Protein AF-A0A6V8LTN1-F1 (afdb_monomer)

Structure (mmCIF, N/CA/C/O backbone):
data_AF-A0A6V8LTN1-F1
#
_entry.id   AF-A0A6V8LTN1-F1
#
loop_
_atom_site.group_PDB
_atom_site.id
_atom_site.type_symbol
_atom_site.label_atom_id
_atom_site.label_alt_id
_atom_site.label_comp_id
_atom_site.label_asym_id
_atom_site.label_entity_id
_atom_site.label_seq_id
_atom_site.pdbx_PDB_ins_code
_atom_site.Cartn_x
_atom_site.Cartn_y
_atom_site.Cartn_z
_atom_site.occupancy
_atom_site.B_iso_or_equiv
_atom_site.auth_seq_id
_atom_site.auth_comp_id
_atom_site.auth_asym_id
_atom_site.auth_atom_id
_atom_site.pdbx_PDB_model_num
ATOM 1 N N . MET A 1 1 ? -65.356 -8.377 44.771 1.00 48.28 1 MET A N 1
ATOM 2 C CA . MET A 1 1 ? -64.477 -9.220 43.925 1.00 48.28 1 MET A CA 1
ATOM 3 C C . MET A 1 1 ? -64.208 -8.486 42.606 1.00 48.28 1 MET A C 1
ATOM 5 O O . MET A 1 1 ? -64.768 -8.858 41.587 1.00 48.28 1 MET A O 1
ATOM 9 N N . THR A 1 2 ? -63.405 -7.415 42.614 1.00 50.00 2 THR A N 1
ATOM 10 C CA . THR A 1 2 ? -63.145 -6.606 41.392 1.00 50.00 2 THR A CA 1
ATOM 11 C C . THR A 1 2 ? -61.690 -6.114 41.309 1.00 50.00 2 THR A C 1
ATOM 13 O O . THR A 1 2 ? -61.160 -5.955 40.217 1.00 50.00 2 THR A O 1
ATOM 16 N N . GLU A 1 3 ? -60.994 -6.019 42.446 1.00 47.84 3 GLU A N 1
ATOM 17 C CA . GLU A 1 3 ? -59.608 -5.528 42.567 1.00 47.84 3 GLU A CA 1
ATOM 18 C C . GLU A 1 3 ? -58.535 -6.442 41.934 1.00 47.84 3 GLU A C 1
ATOM 20 O O . GLU A 1 3 ? -57.514 -5.978 41.436 1.00 47.84 3 GLU A O 1
ATOM 25 N N . SER A 1 4 ? -58.759 -7.762 41.906 1.00 50.44 4 SER A N 1
ATOM 26 C CA . SER A 1 4 ? -57.731 -8.740 41.501 1.00 50.44 4 SER A CA 1
ATOM 27 C C . SER A 1 4 ? -57.437 -8.739 39.994 1.00 50.44 4 SER A C 1
ATOM 29 O O . SER A 1 4 ? -56.354 -9.142 39.575 1.00 50.44 4 SER A O 1
ATOM 31 N N . ARG A 1 5 ? -58.369 -8.243 39.171 1.00 48.69 5 ARG A N 1
ATOM 32 C CA . ARG A 1 5 ? -58.218 -8.222 37.707 1.00 48.69 5 ARG A CA 1
ATOM 33 C C . ARG A 1 5 ? -57.279 -7.115 37.218 1.00 48.69 5 ARG A C 1
ATOM 35 O O . ARG A 1 5 ? -56.643 -7.289 36.184 1.00 48.69 5 ARG A O 1
ATOM 42 N N . TYR A 1 6 ? -57.147 -6.021 37.971 1.00 44.97 6 TYR A N 1
ATOM 43 C CA . TYR A 1 6 ? -56.294 -4.884 37.602 1.00 44.97 6 TYR A CA 1
ATOM 44 C C . TYR A 1 6 ? -54.810 -5.133 37.898 1.00 44.97 6 TYR A C 1
ATOM 46 O O . TYR A 1 6 ? -53.952 -4.743 37.108 1.00 44.97 6 TYR A O 1
ATOM 54 N N . ALA A 1 7 ? -54.503 -5.854 38.981 1.00 47.69 7 ALA A N 1
ATOM 55 C CA . ALA A 1 7 ? -53.126 -6.182 39.353 1.00 47.69 7 ALA A CA 1
ATOM 56 C C . ALA A 1 7 ? -52.441 -7.119 38.338 1.00 47.69 7 ALA A C 1
ATOM 58 O O . ALA A 1 7 ? -51.261 -6.954 38.043 1.00 47.69 7 ALA A O 1
ATOM 59 N N . VAL A 1 8 ? -53.184 -8.068 37.754 1.00 50.81 8 VAL A N 1
ATOM 60 C CA . VAL A 1 8 ? -52.637 -9.037 36.784 1.00 50.81 8 VAL A CA 1
ATOM 61 C C . VAL A 1 8 ? -52.256 -8.363 35.459 1.00 50.81 8 VAL A C 1
ATOM 63 O O . VAL A 1 8 ? -51.224 -8.691 34.880 1.00 50.81 8 VAL A O 1
ATOM 66 N N . ALA A 1 9 ? -53.036 -7.379 34.999 1.00 50.81 9 ALA A N 1
ATOM 67 C CA . ALA A 1 9 ? -52.760 -6.667 33.749 1.00 50.81 9 ALA A CA 1
ATOM 68 C C . ALA A 1 9 ? -51.499 -5.783 33.827 1.00 50.81 9 ALA A C 1
ATOM 70 O O . ALA A 1 9 ? -50.741 -5.703 32.861 1.00 50.81 9 ALA A O 1
ATOM 71 N N . ALA A 1 10 ? -51.237 -5.166 34.986 1.00 47.72 10 ALA A N 1
ATOM 72 C CA . ALA A 1 10 ? -50.072 -4.302 35.183 1.00 47.72 10 ALA A CA 1
ATOM 73 C C . ALA A 1 10 ? -48.739 -5.078 35.187 1.00 47.72 10 ALA A C 1
ATOM 75 O O . ALA A 1 10 ? -47.733 -4.578 34.686 1.00 47.72 10 ALA A O 1
ATOM 76 N N . VAL A 1 11 ? -48.729 -6.317 35.696 1.00 50.84 11 VAL A N 1
ATOM 77 C CA . VAL A 1 11 ? -47.518 -7.161 35.749 1.00 50.84 11 VAL A CA 1
ATOM 78 C C . VAL A 1 11 ? -47.119 -7.677 34.360 1.00 50.84 11 VAL A C 1
ATOM 80 O O . VAL A 1 11 ? -45.930 -7.755 34.056 1.00 50.84 11 VAL A O 1
ATOM 83 N N . VAL A 1 12 ? -48.087 -7.966 33.481 1.00 50.69 12 VAL A N 1
ATOM 84 C CA . VAL A 1 12 ? -47.807 -8.434 32.108 1.00 50.69 12 VAL A CA 1
ATOM 85 C C . VAL A 1 12 ? -47.207 -7.319 31.240 1.00 50.69 12 VAL A C 1
ATOM 87 O O . VAL A 1 12 ? -46.305 -7.586 30.449 1.00 50.69 12 VAL A O 1
ATOM 90 N N . ALA A 1 13 ? -47.638 -6.066 31.420 1.00 48.34 13 ALA A N 1
ATOM 91 C CA . ALA A 1 13 ? -47.158 -4.936 30.620 1.00 48.34 13 ALA A CA 1
ATOM 92 C C . ALA A 1 13 ? -45.696 -4.534 30.914 1.00 48.34 13 ALA A C 1
ATOM 94 O O . ALA A 1 13 ? -45.016 -4.018 30.027 1.00 48.34 13 ALA A O 1
ATOM 95 N N . LEU A 1 14 ? -45.184 -4.785 32.127 1.00 47.97 14 LEU A N 1
ATOM 96 C CA . LEU A 1 14 ? -43.786 -4.479 32.465 1.00 47.97 14 LEU A CA 1
ATOM 97 C C . LEU A 1 14 ? -42.791 -5.537 31.954 1.00 47.97 14 LEU A C 1
ATOM 99 O O . LEU A 1 14 ? -41.626 -5.217 31.722 1.00 47.97 14 LEU A O 1
ATOM 103 N N . ALA A 1 15 ? -43.228 -6.784 31.757 1.00 51.09 15 ALA A N 1
ATOM 104 C CA . ALA A 1 15 ? -42.341 -7.884 31.372 1.00 51.09 15 ALA A CA 1
ATOM 105 C C . ALA A 1 15 ? -41.930 -7.861 29.886 1.00 51.09 15 ALA A C 1
ATOM 107 O O . ALA A 1 15 ? -40.929 -8.471 29.515 1.00 51.09 15 ALA A O 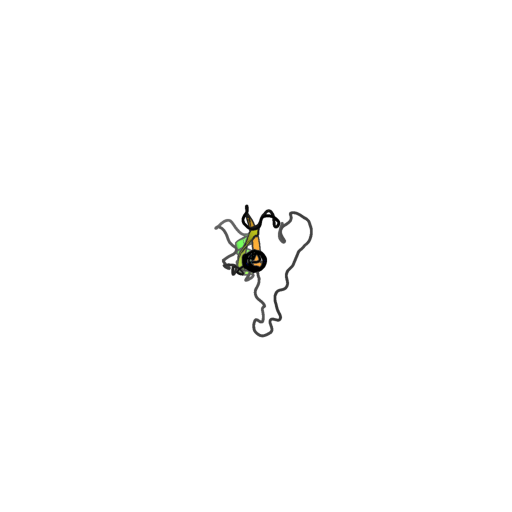1
ATOM 108 N N . THR A 1 16 ? -42.657 -7.144 29.024 1.00 48.97 16 THR A N 1
ATOM 109 C CA . THR A 1 16 ? -42.399 -7.120 27.573 1.00 48.97 16 THR A CA 1
ATOM 110 C C . THR A 1 16 ? -41.354 -6.097 27.122 1.00 48.97 16 THR A C 1
ATOM 112 O O . THR A 1 16 ? -40.960 -6.124 25.962 1.00 48.97 16 THR A O 1
ATOM 115 N N . PHE A 1 17 ? -40.876 -5.205 27.996 1.00 49.00 17 PHE A N 1
ATOM 116 C CA . PHE A 1 17 ? -39.917 -4.158 27.599 1.00 49.00 17 PHE A CA 1
ATOM 117 C C . PHE A 1 17 ? -38.441 -4.582 27.674 1.00 49.00 17 PHE A C 1
ATOM 119 O O . PHE A 1 17 ? -37.577 -3.893 27.138 1.00 49.00 17 PHE A O 1
ATOM 126 N N . VAL A 1 18 ? -38.129 -5.712 28.317 1.00 52.19 18 VAL A N 1
ATOM 127 C CA . VAL A 1 18 ? -36.738 -6.101 28.628 1.00 52.19 18 VAL A CA 1
ATOM 128 C C . VAL A 1 18 ? -36.034 -6.809 27.456 1.00 52.19 18 VAL A C 1
ATOM 130 O O . VAL A 1 18 ? -34.815 -6.947 27.462 1.00 52.19 18 VAL A O 1
ATOM 133 N N . THR A 1 19 ? -36.755 -7.221 26.408 1.00 52.53 19 THR A N 1
ATOM 134 C CA . THR A 1 19 ? -36.173 -7.949 25.261 1.00 52.53 19 THR A CA 1
ATOM 135 C C . THR A 1 19 ? -35.763 -7.071 24.081 1.00 52.53 19 THR A C 1
ATOM 137 O O . THR A 1 19 ? -35.220 -7.599 23.110 1.00 52.53 19 THR A O 1
ATOM 140 N N . ALA A 1 20 ? -35.942 -5.747 24.152 1.00 58.19 20 ALA A N 1
ATOM 1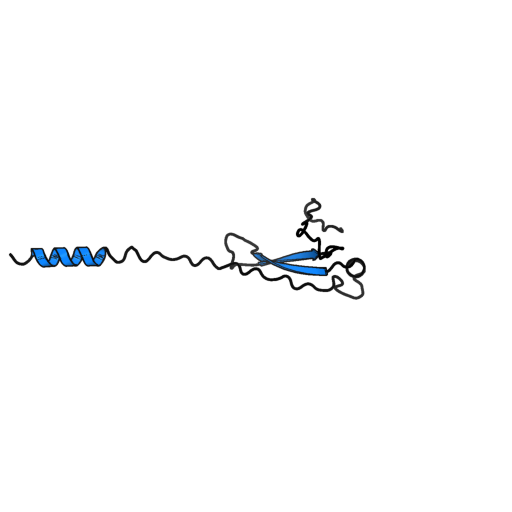41 C CA . ALA A 1 20 ? -35.317 -4.828 23.203 1.00 58.19 20 ALA A CA 1
ATOM 142 C C . ALA A 1 20 ? -33.818 -4.727 23.524 1.00 58.19 20 ALA A C 1
ATOM 144 O O . ALA A 1 20 ? -33.340 -3.751 24.101 1.00 58.19 20 ALA A O 1
ATOM 145 N N . GLY A 1 21 ? -33.086 -5.801 23.217 1.00 57.38 21 GLY A N 1
ATOM 146 C CA . GLY A 1 21 ? -31.642 -5.854 23.337 1.00 57.38 21 GLY A CA 1
ATOM 147 C C . GLY A 1 21 ? -31.038 -4.648 22.631 1.00 57.38 21 GLY A C 1
ATOM 148 O O . GLY A 1 21 ? -31.344 -4.374 21.471 1.00 57.38 21 GLY A O 1
ATOM 149 N N . VAL A 1 22 ? -30.186 -3.915 23.346 1.00 61.97 22 VAL A N 1
ATOM 150 C CA . VAL A 1 22 ? -29.289 -2.933 22.743 1.00 61.97 22 VAL A CA 1
ATOM 151 C C . VAL A 1 22 ? -28.431 -3.699 21.743 1.00 61.97 22 VAL A C 1
ATOM 153 O O . VAL A 1 22 ?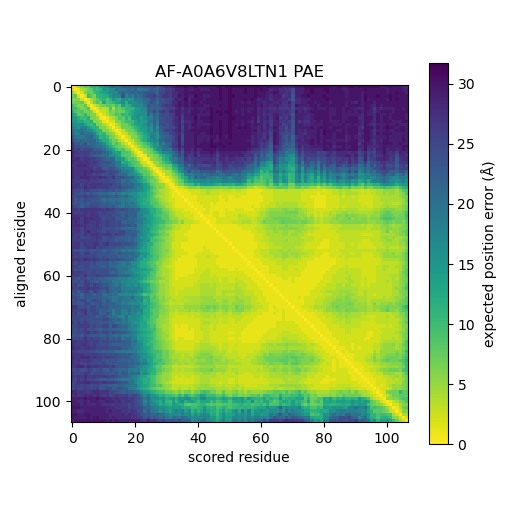 -27.458 -4.357 22.108 1.00 61.97 22 VAL A O 1
ATOM 156 N N . HIS A 1 23 ? -28.826 -3.670 20.473 1.00 59.88 23 HIS A N 1
ATOM 157 C CA . HIS A 1 23 ? -27.980 -4.144 19.398 1.00 59.88 23 HIS A CA 1
ATOM 158 C C . HIS A 1 23 ? -26.832 -3.146 19.289 1.00 59.88 23 HIS A C 1
ATOM 160 O O . HIS A 1 23 ? -26.983 -2.062 18.727 1.00 59.88 23 HIS A O 1
ATOM 166 N N . ILE A 1 24 ? -25.683 -3.497 19.869 1.00 61.91 24 ILE A N 1
ATOM 167 C CA . ILE A 1 24 ? -24.424 -2.832 19.550 1.00 61.91 24 ILE A CA 1
ATOM 168 C C . ILE A 1 24 ? -24.186 -3.140 18.075 1.00 61.91 24 ILE A C 1
ATOM 170 O O . ILE A 1 24 ? -23.779 -4.243 17.712 1.00 61.91 24 ILE A O 1
ATOM 174 N N . ALA A 1 25 ? -24.522 -2.186 17.210 1.00 65.56 25 ALA A N 1
ATOM 175 C CA . ALA A 1 25 ? -24.126 -2.236 15.820 1.00 65.56 25 ALA A CA 1
ATOM 176 C C . ALA A 1 25 ? -22.596 -2.175 15.803 1.00 65.56 25 ALA A C 1
ATOM 178 O O . ALA A 1 25 ? -21.998 -1.112 15.966 1.00 65.56 25 ALA A O 1
ATOM 179 N N . HIS A 1 26 ? -21.953 -3.333 15.672 1.00 61.59 26 HIS A N 1
ATOM 180 C CA . HIS A 1 26 ? -20.544 -3.372 15.334 1.00 61.59 26 HIS A CA 1
ATOM 181 C C . HIS A 1 26 ? -20.413 -2.698 13.973 1.00 61.59 26 HIS A C 1
ATOM 183 O O . HIS A 1 26 ? -21.061 -3.112 13.012 1.00 61.59 26 HIS A O 1
ATOM 189 N N . ALA A 1 27 ? -19.623 -1.627 13.902 1.00 65.56 27 ALA A N 1
ATOM 190 C CA . ALA A 1 27 ? -19.275 -1.039 12.623 1.00 65.56 27 ALA A CA 1
ATOM 191 C C . ALA A 1 27 ? -18.671 -2.151 11.753 1.00 65.56 27 ALA A C 1
ATOM 193 O O . ALA A 1 27 ? -17.653 -2.741 12.119 1.00 65.56 27 ALA A O 1
ATOM 194 N N . GLU A 1 28 ? -19.322 -2.473 10.635 1.00 59.41 28 GLU A N 1
ATOM 195 C CA . GLU A 1 28 ? -18.731 -3.360 9.642 1.00 59.41 28 GLU A CA 1
ATOM 196 C C . GLU A 1 28 ? -17.436 -2.714 9.159 1.00 59.41 28 GLU A C 1
ATOM 198 O O . GLU A 1 28 ? -17.446 -1.625 8.575 1.00 59.41 28 GLU A O 1
ATOM 203 N N . VAL A 1 29 ? -16.313 -3.389 9.399 1.00 63.28 29 VAL A N 1
ATOM 204 C CA . VAL A 1 29 ? -15.047 -3.031 8.768 1.00 63.28 29 VAL A CA 1
ATOM 205 C C . VAL A 1 29 ? -15.213 -3.331 7.287 1.00 63.28 29 VAL A C 1
ATOM 207 O O . VAL A 1 29 ? -15.078 -4.471 6.844 1.00 63.28 29 VAL A O 1
ATOM 210 N N . ARG A 1 30 ? -15.556 -2.306 6.505 1.00 63.22 30 ARG A N 1
ATOM 211 C CA . ARG A 1 30 ? -15.507 -2.416 5.051 1.00 63.22 30 ARG A CA 1
ATOM 212 C C . ARG A 1 30 ? -14.036 -2.522 4.679 1.00 63.22 30 ARG A C 1
ATOM 214 O O . ARG A 1 30 ? -13.280 -1.620 5.037 1.00 63.22 30 ARG A O 1
ATOM 221 N N . PRO A 1 31 ? -13.611 -3.595 3.994 1.00 64.38 31 PRO A N 1
ATOM 222 C CA . PRO A 1 31 ? -12.236 -3.692 3.552 1.00 64.38 31 PRO A CA 1
ATOM 223 C C . PRO A 1 31 ? -11.998 -2.573 2.544 1.00 64.38 31 PRO A C 1
ATOM 225 O O . PRO A 1 31 ? -12.482 -2.619 1.409 1.00 64.38 31 PRO A O 1
ATOM 228 N N . GLU A 1 32 ? -11.283 -1.542 2.979 1.00 72.88 32 GLU A N 1
ATOM 229 C CA . GLU A 1 32 ? -10.799 -0.517 2.079 1.00 72.88 32 GLU A CA 1
ATOM 230 C C . GLU A 1 32 ? -9.828 -1.188 1.110 1.00 72.88 32 GLU A C 1
ATOM 232 O O . GLU A 1 32 ? -8.873 -1.868 1.500 1.00 72.88 32 GLU A O 1
ATOM 237 N N . ARG A 1 33 ? -10.131 -1.088 -0.186 1.00 88.06 33 ARG A N 1
ATOM 238 C CA . ARG A 1 33 ? -9.221 -1.604 -1.200 1.00 88.06 33 ARG A CA 1
ATOM 239 C C . ARG A 1 33 ? -8.059 -0.634 -1.303 1.00 88.06 33 ARG A C 1
ATOM 241 O O . ARG A 1 33 ? -8.273 0.525 -1.631 1.00 88.06 33 ARG A O 1
ATOM 248 N N . ILE A 1 34 ? -6.849 -1.142 -1.097 1.00 93.88 34 ILE A N 1
ATOM 249 C CA . ILE A 1 34 ? -5.620 -0.367 -1.276 1.00 93.88 34 ILE A CA 1
ATOM 250 C C . ILE A 1 34 ? -5.590 0.193 -2.702 1.00 93.88 34 ILE A C 1
ATOM 252 O O . ILE A 1 34 ? -5.670 -0.564 -3.681 1.00 93.88 34 ILE A O 1
ATOM 256 N N . ALA A 1 35 ? -5.488 1.515 -2.809 1.00 94.75 35 ALA A N 1
ATOM 257 C CA . ALA A 1 35 ? -5.290 2.215 -4.066 1.00 94.75 35 ALA A CA 1
ATOM 258 C C . ALA A 1 35 ? -3.811 2.115 -4.458 1.00 94.75 35 ALA A C 1
ATOM 260 O O . ALA A 1 35 ? -2.969 2.836 -3.944 1.00 94.75 35 ALA A O 1
ATOM 261 N N . TRP A 1 36 ? -3.484 1.178 -5.348 1.00 96.38 36 TRP A N 1
ATOM 262 C CA . TRP A 1 36 ? -2.098 0.932 -5.750 1.00 96.38 36 TRP A CA 1
ATOM 263 C C . TRP A 1 36 ? -1.591 1.988 -6.741 1.00 96.38 36 TRP A C 1
ATOM 265 O O . TRP A 1 36 ? -2.174 2.159 -7.815 1.00 96.38 36 TRP A O 1
ATOM 275 N N . HIS A 1 37 ? -0.449 2.605 -6.450 1.00 96.62 37 HIS A N 1
ATOM 276 C CA . HIS A 1 37 ? 0.203 3.620 -7.282 1.00 96.62 37 HIS A CA 1
ATOM 277 C C . HIS A 1 37 ? 1.698 3.316 -7.508 1.00 96.62 37 HIS A C 1
ATOM 279 O O . HIS A 1 37 ? 2.200 2.261 -7.103 1.00 96.62 37 HIS A O 1
ATOM 285 N N . GLU A 1 38 ? 2.362 4.177 -8.288 1.00 97.44 38 GLU A N 1
ATOM 286 C CA . GLU A 1 38 ? 3.819 4.137 -8.496 1.00 97.44 38 GL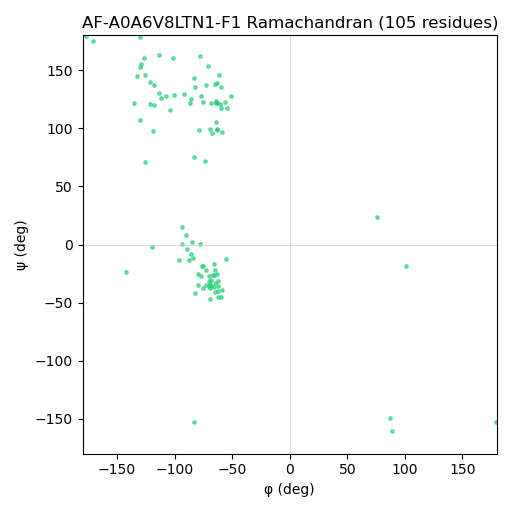U A CA 1
ATOM 287 C C . GLU A 1 38 ? 4.516 4.391 -7.167 1.00 97.44 38 GLU A C 1
ATOM 289 O O . GLU A 1 38 ? 4.059 5.214 -6.379 1.00 97.44 38 GLU A O 1
ATOM 294 N N . CYS A 1 39 ? 5.587 3.662 -6.897 1.00 96.75 39 CYS A N 1
ATOM 295 C CA . CYS A 1 39 ? 6.348 3.815 -5.670 1.00 96.75 39 CYS A CA 1
ATOM 296 C C . CYS A 1 39 ? 7.127 5.126 -5.632 1.00 96.75 39 CYS A C 1
ATOM 298 O O . CYS A 1 39 ? 7.285 5.689 -4.553 1.00 96.75 39 CYS A O 1
ATOM 300 N N . ARG A 1 40 ? 7.578 5.633 -6.783 1.00 96.88 40 ARG A N 1
ATOM 301 C CA . ARG A 1 40 ? 8.306 6.897 -6.858 1.00 96.88 40 ARG A CA 1
ATOM 302 C C . ARG A 1 40 ? 7.440 8.082 -6.425 1.00 96.88 40 ARG A C 1
ATOM 304 O O . ARG A 1 40 ? 6.424 8.391 -7.046 1.00 96.88 40 ARG A O 1
ATOM 311 N N . THR A 1 41 ? 7.909 8.802 -5.412 1.00 94.12 41 THR A N 1
ATOM 312 C CA . THR A 1 41 ? 7.237 9.978 -4.828 1.00 94.12 41 THR A CA 1
ATOM 313 C C . THR A 1 41 ? 7.738 11.319 -5.376 1.00 94.12 41 THR A C 1
ATOM 315 O O . THR A 1 41 ? 7.077 12.344 -5.211 1.00 94.12 41 THR A O 1
ATOM 318 N N . GLY A 1 42 ? 8.872 11.326 -6.081 1.00 94.31 42 GLY A N 1
ATOM 319 C CA . GLY A 1 42 ? 9.456 12.521 -6.688 1.00 94.31 42 GLY A CA 1
ATOM 320 C C . GLY A 1 42 ? 10.628 12.200 -7.622 1.00 94.31 42 GLY A C 1
ATOM 321 O O . GLY A 1 42 ? 11.031 11.044 -7.733 1.00 94.31 42 GLY A O 1
ATOM 322 N N . PRO A 1 43 ? 11.188 13.202 -8.320 1.00 95.25 43 PRO A N 1
ATOM 323 C CA . PRO A 1 43 ? 12.295 12.990 -9.257 1.00 95.25 43 PRO A CA 1
ATOM 324 C C . PRO A 1 43 ? 13.595 12.537 -8.575 1.00 95.25 43 PRO A C 1
ATOM 326 O O . PRO A 1 43 ? 14.399 11.867 -9.212 1.00 95.25 43 PRO A O 1
ATOM 329 N N . GLU A 1 44 ? 13.782 12.878 -7.300 1.00 95.75 44 GLU A N 1
ATOM 330 C CA . GLU A 1 44 ? 14.962 12.517 -6.497 1.00 95.75 44 GLU A CA 1
ATOM 331 C C . GLU A 1 44 ? 14.796 11.172 -5.765 1.00 95.75 44 GLU A C 1
ATOM 333 O O . GLU A 1 44 ? 15.725 10.688 -5.124 1.00 95.75 44 GLU A O 1
ATOM 338 N N . ASP A 1 45 ? 13.619 10.546 -5.860 1.00 94.81 45 ASP A N 1
ATOM 339 C CA . ASP A 1 45 ? 13.320 9.267 -5.215 1.00 94.81 45 ASP A CA 1
ATOM 340 C C . ASP A 1 45 ? 13.834 8.096 -6.065 1.00 94.81 45 ASP A C 1
ATOM 342 O O . ASP A 1 45 ? 13.089 7.405 -6.772 1.00 94.81 45 ASP A O 1
ATOM 346 N N . GLU A 1 46 ? 15.153 7.901 -6.027 1.00 95.0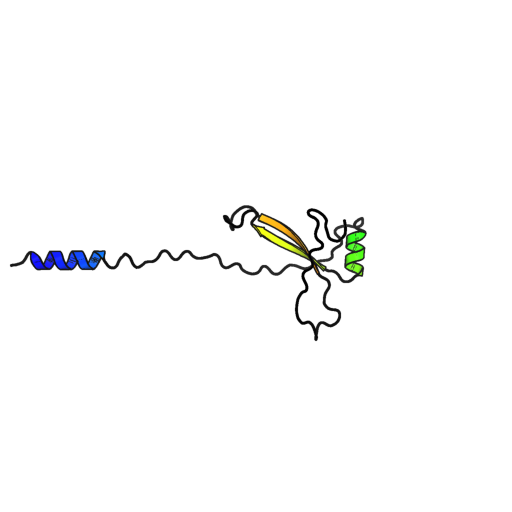0 46 GLU A N 1
ATOM 347 C CA . GLU A 1 46 ? 15.829 6.825 -6.756 1.00 95.00 46 GLU A CA 1
ATOM 348 C C . GLU A 1 46 ? 15.368 5.440 -6.292 1.00 95.00 46 GLU A C 1
ATOM 350 O O . GLU A 1 46 ? 15.239 4.523 -7.105 1.00 95.00 46 GLU A O 1
ATOM 355 N N . TYR A 1 47 ? 15.081 5.281 -4.999 1.00 92.50 47 TYR A N 1
ATOM 356 C CA . TYR A 1 47 ? 14.640 4.006 -4.442 1.00 92.50 47 TYR A CA 1
ATOM 357 C C . TYR A 1 47 ? 13.233 3.634 -4.928 1.00 92.50 47 TYR A C 1
ATOM 359 O O . TYR A 1 47 ? 13.015 2.525 -5.426 1.00 92.50 47 TYR A O 1
ATOM 367 N N . GLY A 1 48 ? 12.288 4.576 -4.885 1.00 95.31 48 GLY A N 1
ATOM 368 C CA . GLY A 1 48 ? 10.961 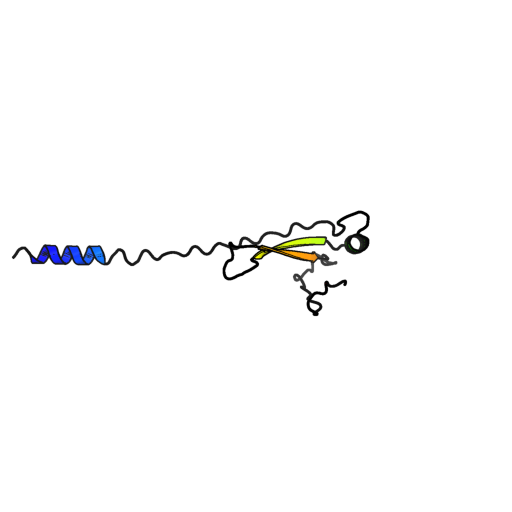4.401 -5.469 1.00 95.31 48 GLY A CA 1
ATOM 369 C C . GLY A 1 48 ? 11.026 4.103 -6.969 1.00 95.31 48 GLY A C 1
ATOM 370 O O . GLY A 1 48 ? 10.326 3.207 -7.445 1.00 95.31 48 GLY A O 1
ATOM 371 N N . ALA A 1 49 ? 11.938 4.754 -7.703 1.00 96.69 49 ALA A N 1
ATOM 372 C CA . ALA A 1 49 ? 12.168 4.463 -9.120 1.00 96.69 49 ALA A CA 1
ATOM 373 C C . ALA A 1 49 ? 12.669 3.024 -9.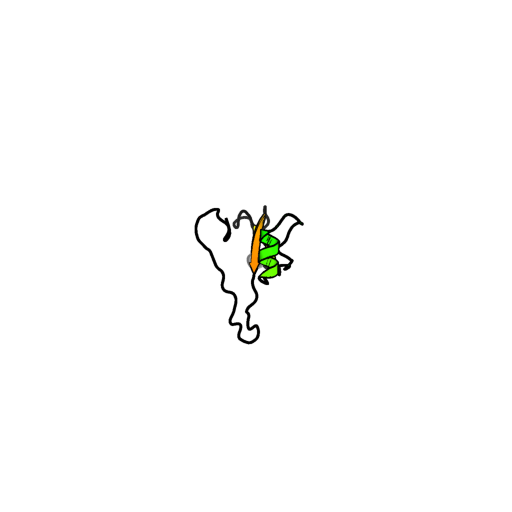363 1.00 96.69 49 ALA A C 1
ATOM 375 O O . ALA A 1 49 ? 12.232 2.366 -10.311 1.00 96.69 49 ALA A O 1
ATOM 376 N N . GLN A 1 50 ? 13.558 2.511 -8.504 1.00 95.75 50 GLN A N 1
ATOM 377 C CA . GLN A 1 50 ? 14.028 1.121 -8.569 1.00 95.75 50 GLN A CA 1
ATOM 378 C C . GLN A 1 50 ? 12.898 0.123 -8.284 1.00 95.75 50 GLN A C 1
ATOM 380 O O . GLN A 1 50 ? 12.782 -0.894 -8.974 1.00 95.75 50 GLN A O 1
ATOM 385 N N . LEU A 1 51 ? 12.037 0.415 -7.305 1.00 95.81 51 LEU A N 1
ATOM 386 C CA . LEU A 1 51 ? 10.859 -0.401 -7.004 1.00 95.81 51 LEU A CA 1
ATOM 387 C C . LEU A 1 51 ? 9.878 -0.446 -8.181 1.00 95.81 51 LEU A C 1
ATOM 389 O O . LEU A 1 51 ? 9.427 -1.533 -8.561 1.00 95.81 51 LEU A O 1
ATOM 393 N N . ASP A 1 52 ? 9.595 0.703 -8.794 1.00 96.75 52 ASP A N 1
ATOM 394 C CA . ASP A 1 52 ? 8.747 0.779 -9.984 1.00 96.75 52 ASP A CA 1
ATOM 395 C C . ASP A 1 52 ? 9.331 -0.050 -11.136 1.00 96.75 52 ASP A C 1
ATOM 397 O O . ASP A 1 52 ? 8.620 -0.857 -11.744 1.00 96.75 52 ASP A O 1
ATOM 401 N N . ALA A 1 53 ? 10.642 0.057 -11.382 1.00 96.38 53 ALA A N 1
ATOM 402 C CA . ALA A 1 53 ? 11.339 -0.745 -12.389 1.00 96.38 53 ALA A CA 1
ATOM 403 C C . ALA A 1 53 ? 11.286 -2.258 -12.093 1.00 96.38 53 ALA A C 1
ATOM 405 O O . ALA A 1 53 ? 11.223 -3.072 -13.017 1.00 96.38 53 ALA A O 1
ATOM 406 N N . ALA A 1 54 ? 11.250 -2.654 -10.817 1.00 95.38 54 ALA A N 1
ATOM 407 C CA . ALA A 1 54 ? 11.087 -4.045 -10.387 1.00 95.38 54 ALA A CA 1
ATOM 408 C C . ALA A 1 54 ? 9.629 -4.563 -10.471 1.00 95.38 54 ALA A C 1
ATOM 410 O O . ALA A 1 54 ? 9.360 -5.731 -10.142 1.00 95.38 54 ALA A O 1
ATOM 411 N N . GLY A 1 55 ? 8.686 -3.724 -10.917 1.00 95.62 55 GLY A N 1
ATOM 412 C CA . GLY A 1 55 ? 7.261 -4.044 -11.033 1.00 95.62 55 GLY A CA 1
ATOM 413 C C . GLY A 1 55 ? 6.524 -4.045 -9.692 1.00 95.62 55 GLY A C 1
ATOM 414 O O . GLY A 1 55 ? 5.505 -4.732 -9.539 1.00 95.62 55 GLY A O 1
ATOM 415 N N . VAL A 1 56 ? 7.056 -3.332 -8.699 1.00 97.06 56 VAL A N 1
ATOM 416 C CA . VAL A 1 56 ? 6.419 -3.142 -7.395 1.00 97.06 56 VAL A CA 1
ATOM 417 C C . VAL A 1 56 ? 5.414 -1.996 -7.493 1.00 97.06 56 VAL A C 1
ATOM 419 O O . VAL A 1 56 ? 5.622 -1.023 -8.207 1.00 97.06 56 VAL A O 1
ATOM 422 N N . ARG A 1 57 ? 4.287 -2.133 -6.795 1.00 97.44 57 ARG A N 1
ATOM 423 C CA . ARG A 1 57 ? 3.297 -1.070 -6.606 1.00 97.44 57 ARG A CA 1
ATOM 424 C C . ARG A 1 57 ? 3.191 -0.744 -5.133 1.00 97.44 57 ARG A C 1
ATOM 426 O O . ARG A 1 57 ? 3.126 -1.667 -4.318 1.00 97.44 57 ARG A O 1
ATOM 433 N N . CYS A 1 58 ? 3.130 0.536 -4.818 1.00 96.94 58 CYS A N 1
ATOM 434 C CA . CYS A 1 58 ? 3.005 1.027 -3.456 1.00 96.94 58 CYS A CA 1
ATOM 435 C C . CYS A 1 58 ? 1.560 1.442 -3.165 1.00 96.94 58 CYS A C 1
ATOM 437 O O . CYS A 1 58 ? 0.747 1.580 -4.084 1.00 96.94 58 CYS A O 1
ATOM 439 N N . GLY A 1 59 ? 1.222 1.531 -1.886 1.00 96.19 59 GLY A N 1
ATOM 440 C CA . GLY A 1 59 ? -0.069 2.010 -1.420 1.00 96.19 59 GLY A CA 1
ATOM 441 C C . GLY A 1 59 ? -0.137 2.058 0.099 1.00 96.19 59 GLY A C 1
ATOM 442 O O . GLY A 1 59 ? 0.800 1.679 0.803 1.00 96.19 59 GLY A O 1
ATOM 443 N N . GLU A 1 60 ? -1.282 2.497 0.601 1.00 95.06 60 GLU A N 1
ATOM 444 C CA . GLU A 1 60 ? -1.474 2.824 2.008 1.00 95.06 60 GLU A CA 1
ATOM 445 C C . GLU A 1 60 ? -2.659 2.078 2.622 1.00 95.06 60 GLU A C 1
ATOM 447 O O . GLU A 1 60 ? -3.691 1.855 1.984 1.00 95.06 60 GLU A O 1
ATOM 452 N N . VAL A 1 61 ? -2.521 1.725 3.902 1.00 94.12 61 VAL A N 1
ATOM 453 C CA . VAL A 1 61 ? -3.600 1.178 4.731 1.00 94.12 61 VAL A CA 1
ATOM 454 C C . VAL A 1 61 ? -3.804 2.079 5.943 1.00 94.12 61 VAL A C 1
ATOM 456 O O . VAL A 1 61 ? -2.893 2.254 6.753 1.00 94.12 61 VAL A O 1
ATOM 459 N N . THR A 1 62 ? -5.011 2.617 6.098 1.00 94.00 62 THR A N 1
ATOM 460 C CA . THR A 1 62 ? -5.389 3.396 7.283 1.00 94.00 62 THR A CA 1
ATOM 461 C C . THR A 1 62 ? -5.869 2.460 8.386 1.00 94.00 62 THR A C 1
ATOM 463 O O . THR A 1 62 ? -6.789 1.669 8.183 1.00 94.00 62 THR A O 1
ATOM 466 N N . VAL A 1 63 ? -5.267 2.556 9.571 1.00 93.75 63 VAL A N 1
ATOM 467 C CA . VAL A 1 63 ? -5.626 1.743 10.744 1.00 93.75 63 VAL A CA 1
ATOM 468 C C . VAL A 1 63 ? -5.832 2.626 11.974 1.00 93.75 63 VAL A C 1
ATOM 470 O O . VAL A 1 63 ? -5.240 3.707 12.056 1.00 93.75 63 VAL A O 1
ATOM 473 N N . PRO A 1 64 ? -6.655 2.214 12.954 1.00 95.25 64 PRO A N 1
ATOM 474 C CA . PRO A 1 64 ? -6.774 2.957 14.200 1.00 95.25 64 PRO A CA 1
ATOM 475 C C . PRO A 1 64 ? -5.445 2.930 14.962 1.00 95.25 64 PRO A C 1
ATOM 477 O O . PRO A 1 64 ? -4.789 1.896 15.074 1.00 95.25 64 PRO A O 1
ATOM 480 N N . LEU A 1 65 ? -5.074 4.076 15.530 1.00 96.50 65 LEU A N 1
ATOM 481 C CA . LEU A 1 65 ? -3.934 4.190 16.440 1.00 96.50 65 LEU A CA 1
ATOM 482 C C . LEU A 1 65 ? -4.170 3.383 17.727 1.00 96.50 65 LEU A C 1
ATOM 484 O O . LEU A 1 65 ? -3.235 2.853 18.315 1.00 96.50 65 LEU A O 1
ATOM 488 N N . ASP A 1 66 ? -5.428 3.310 18.162 1.00 95.75 66 ASP A N 1
ATOM 489 C CA . ASP A 1 66 ? -5.877 2.567 19.335 1.00 95.75 66 ASP A CA 1
ATOM 490 C C . ASP A 1 66 ? -7.077 1.701 18.942 1.00 95.75 66 ASP A C 1
ATOM 492 O O . ASP A 1 66 ? -8.183 2.203 18.737 1.00 95.75 66 ASP A O 1
ATOM 496 N N . TYR A 1 67 ? -6.866 0.390 18.845 1.00 93.25 67 TYR A N 1
ATOM 497 C CA . TYR A 1 67 ? -7.910 -0.559 18.451 1.00 93.25 67 TYR A CA 1
ATOM 498 C C . TYR A 1 67 ? -9.058 -0.674 19.469 1.00 93.25 67 TYR A C 1
ATOM 500 O O . TYR A 1 67 ? -10.136 -1.136 19.097 1.00 93.25 67 TYR A O 1
ATOM 508 N N . THR A 1 68 ? -8.888 -0.221 20.720 1.00 95.94 68 THR A N 1
ATOM 509 C CA . THR A 1 68 ? -9.999 -0.136 21.692 1.00 95.94 68 THR A CA 1
ATOM 510 C C . THR A 1 68 ? -10.937 1.039 21.398 1.00 95.94 68 THR A C 1
ATOM 512 O O . THR A 1 68 ? -12.087 1.049 21.837 1.00 95.94 68 THR A O 1
ATOM 515 N N . ARG A 1 69 ? -10.469 2.015 20.606 1.00 94.38 69 ARG A N 1
ATOM 516 C CA . ARG A 1 69 ? -11.228 3.174 20.119 1.00 94.38 69 ARG A CA 1
ATOM 517 C C . ARG A 1 69 ? -11.138 3.244 18.586 1.00 94.38 69 ARG A C 1
ATOM 519 O O . ARG A 1 69 ? -10.501 4.154 18.056 1.00 94.38 69 ARG A O 1
ATOM 526 N N . PRO A 1 70 ? -11.803 2.327 17.854 1.00 91.31 70 PRO A N 1
ATOM 527 C CA . PRO A 1 70 ? -11.635 2.173 16.404 1.00 91.31 70 PRO A CA 1
ATOM 528 C C . PRO A 1 70 ? -12.094 3.387 15.581 1.00 91.31 70 PRO A C 1
ATOM 530 O O . PRO A 1 70 ? -11.625 3.577 14.467 1.00 91.31 70 PRO A O 1
ATOM 533 N N . ALA A 1 71 ? -12.976 4.228 16.133 1.00 91.31 71 ALA A N 1
ATOM 534 C CA . ALA A 1 71 ? -13.395 5.498 15.532 1.00 91.31 71 ALA A CA 1
ATOM 535 C C . ALA A 1 71 ? -12.512 6.699 15.948 1.00 91.31 71 ALA A C 1
ATOM 537 O O . ALA A 1 71 ? -12.872 7.849 15.707 1.00 91.31 71 ALA A O 1
ATOM 538 N N . GLY A 1 72 ? -11.403 6.449 16.651 1.00 94.06 72 GLY A N 1
ATOM 539 C CA . GLY A 1 72 ? -10.475 7.464 17.139 1.00 94.06 72 GLY A CA 1
ATOM 540 C C . GLY A 1 72 ? -9.448 7.905 16.093 1.00 94.06 72 GLY A C 1
ATOM 541 O O . GLY A 1 72 ? -9.682 7.860 14.890 1.00 94.06 72 GLY A O 1
ATOM 542 N N . ARG A 1 73 ? -8.276 8.347 16.566 1.00 96.56 73 ARG A N 1
ATOM 543 C CA . ARG A 1 73 ? -7.157 8.716 15.686 1.00 96.56 73 ARG A CA 1
ATOM 544 C C . ARG A 1 73 ? -6.699 7.514 14.867 1.00 96.56 73 ARG A C 1
ATOM 546 O O . ARG A 1 73 ? -6.650 6.402 15.388 1.00 96.56 73 ARG A O 1
ATOM 553 N N . THR A 1 74 ? -6.271 7.766 13.639 1.00 96.19 74 THR A N 1
ATOM 554 C CA . THR A 1 74 ? -5.701 6.760 12.744 1.00 96.19 74 THR A CA 1
ATOM 555 C C . THR A 1 74 ? -4.224 7.027 12.467 1.00 96.19 74 THR A C 1
ATOM 557 O O . THR A 1 74 ? -3.709 8.121 12.719 1.00 96.19 74 THR A O 1
ATOM 560 N N . ILE A 1 75 ? -3.546 5.997 11.971 1.00 95.94 75 ILE A N 1
ATOM 561 C CA . ILE A 1 75 ? -2.221 6.063 11.354 1.00 95.94 75 ILE A CA 1
ATOM 562 C C . ILE A 1 75 ? -2.282 5.401 9.978 1.00 95.94 75 ILE A C 1
ATOM 564 O O . ILE A 1 75 ? -3.169 4.586 9.711 1.00 95.94 75 ILE A O 1
ATOM 568 N N . THR A 1 76 ? -1.308 5.725 9.135 1.00 94.50 76 THR A N 1
ATOM 569 C CA . THR A 1 76 ? -1.167 5.141 7.803 1.00 94.50 76 THR A CA 1
ATOM 570 C C . THR A 1 76 ? 0.013 4.182 7.782 1.00 94.50 76 THR A C 1
ATOM 572 O O . THR A 1 76 ? 1.120 4.544 8.176 1.00 94.50 76 THR A O 1
ATOM 575 N N . VAL A 1 77 ? -0.224 2.960 7.313 1.00 93.44 77 VAL A N 1
ATOM 576 C CA . VAL A 1 77 ? 0.804 1.942 7.090 1.00 93.44 77 VAL A CA 1
ATOM 577 C C . VAL A 1 77 ? 1.076 1.861 5.593 1.00 93.44 77 VAL A C 1
ATOM 579 O O . VAL A 1 77 ? 0.190 1.487 4.824 1.00 93.44 77 VAL A O 1
ATOM 582 N N . ALA A 1 78 ? 2.294 2.210 5.183 1.00 93.50 78 ALA A N 1
ATOM 583 C CA . ALA A 1 78 ? 2.741 2.038 3.806 1.00 93.50 78 ALA A CA 1
ATOM 584 C C . ALA A 1 78 ? 2.983 0.551 3.510 1.00 93.50 78 ALA A C 1
ATOM 586 O O . ALA A 1 78 ? 3.564 -0.177 4.320 1.00 93.50 78 ALA A O 1
ATOM 587 N N . VAL A 1 79 ? 2.542 0.097 2.341 1.00 94.56 79 VAL A N 1
ATOM 588 C CA . VAL A 1 79 ? 2.716 -1.274 1.859 1.00 94.56 79 VAL A CA 1
ATOM 589 C C . VAL A 1 79 ? 3.210 -1.273 0.419 1.00 94.56 79 VAL A C 1
ATOM 591 O O . VAL A 1 79 ? 2.816 -0.448 -0.401 1.00 94.56 79 VAL A O 1
ATOM 594 N N . ALA A 1 80 ? 4.045 -2.252 0.091 1.00 94.75 80 ALA A N 1
ATOM 595 C CA . ALA A 1 80 ? 4.549 -2.475 -1.255 1.00 94.75 80 ALA A CA 1
ATOM 596 C C . ALA A 1 80 ? 4.172 -3.885 -1.720 1.00 94.75 80 ALA A C 1
ATOM 598 O O . ALA A 1 80 ? 4.218 -4.850 -0.953 1.00 94.75 80 ALA A O 1
ATOM 599 N N . ARG A 1 81 ? 3.780 -4.022 -2.988 1.00 95.81 81 ARG A N 1
ATOM 600 C CA . ARG A 1 81 ? 3.355 -5.292 -3.579 1.00 95.81 81 ARG A CA 1
ATOM 601 C C . ARG A 1 81 ? 3.969 -5.491 -4.950 1.00 95.81 81 ARG A C 1
ATOM 603 O O . ARG A 1 81 ? 3.662 -4.763 -5.890 1.00 95.81 81 ARG A O 1
ATOM 610 N N . ARG A 1 82 ? 4.704 -6.588 -5.102 1.00 95.75 82 ARG A N 1
ATOM 611 C CA . ARG A 1 82 ? 5.024 -7.158 -6.412 1.00 95.75 82 ARG A CA 1
ATOM 612 C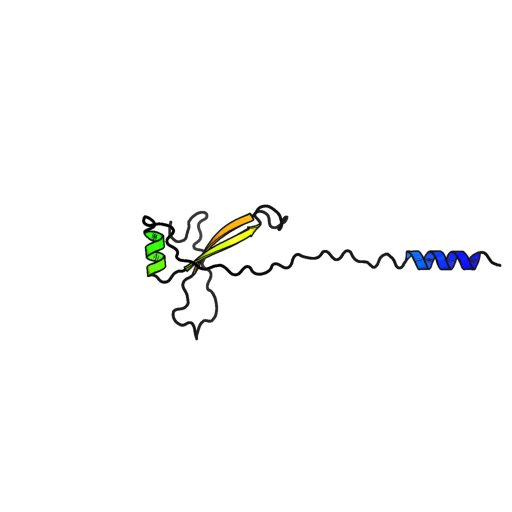 C . ARG A 1 82 ? 3.965 -8.189 -6.786 1.00 95.75 82 ARG A C 1
ATOM 614 O O . ARG A 1 82 ? 3.616 -9.047 -5.977 1.00 95.75 82 ARG A O 1
ATOM 621 N N . THR A 1 83 ? 3.407 -8.085 -7.987 1.00 94.06 83 THR A N 1
ATOM 622 C CA . THR A 1 83 ? 2.428 -9.074 -8.463 1.00 94.06 83 THR A CA 1
ATOM 623 C C . THR A 1 83 ? 3.113 -10.407 -8.766 1.00 94.06 83 THR A C 1
ATOM 625 O O . THR A 1 83 ? 4.313 -10.455 -9.038 1.00 94.06 83 THR A O 1
ATOM 628 N N . ALA A 1 84 ? 2.361 -11.507 -8.669 1.00 95.50 84 ALA A N 1
ATOM 629 C CA . ALA A 1 84 ? 2.880 -12.817 -9.039 1.00 95.50 84 ALA A CA 1
ATOM 630 C C . ALA A 1 84 ? 3.310 -12.799 -10.511 1.00 95.50 84 ALA A C 1
ATOM 632 O O . ALA A 1 84 ? 2.572 -12.308 -11.363 1.00 95.50 84 ALA A O 1
ATOM 633 N N . THR A 1 85 ? 4.479 -13.366 -10.805 1.00 93.75 85 THR A N 1
ATOM 634 C CA . THR A 1 85 ? 4.984 -13.489 -12.180 1.00 93.75 85 THR A CA 1
ATOM 635 C C . THR A 1 85 ? 4.090 -14.377 -13.047 1.00 93.75 85 THR A C 1
ATOM 637 O O . THR A 1 85 ? 4.042 -14.190 -14.257 1.00 93.75 85 THR A O 1
ATOM 640 N N . ASP A 1 86 ? 3.345 -15.298 -12.427 1.00 95.81 86 ASP A N 1
ATOM 641 C CA . ASP A 1 86 ? 2.243 -16.037 -13.039 1.00 95.81 86 ASP A CA 1
ATOM 642 C C . ASP A 1 86 ? 0.926 -15.747 -12.291 1.00 95.81 86 ASP A C 1
ATOM 644 O O . ASP A 1 86 ? 0.655 -16.346 -11.243 1.00 95.81 86 ASP A O 1
ATOM 648 N N . PRO A 1 87 ? 0.098 -14.817 -12.797 1.00 93.12 87 PRO A N 1
ATOM 649 C CA . PRO A 1 87 ? -1.180 -14.481 -12.176 1.00 93.12 87 PRO A CA 1
ATOM 650 C C . PRO A 1 87 ? -2.210 -15.617 -12.212 1.00 93.12 87 PRO A C 1
ATOM 652 O O . PRO A 1 87 ? -3.086 -15.655 -11.351 1.00 93.12 87 PRO A O 1
ATOM 655 N N . VAL A 1 88 ? -2.116 -16.536 -13.181 1.00 96.81 88 VAL A N 1
ATOM 656 C CA . VAL A 1 88 ? -3.085 -17.629 -13.376 1.00 96.81 88 VAL A CA 1
ATOM 657 C C . VAL A 1 88 ? -2.881 -18.723 -12.333 1.00 96.81 88 VAL A C 1
ATOM 659 O O . VAL A 1 88 ? -3.848 -19.277 -11.817 1.00 96.81 88 VAL A O 1
ATOM 662 N N . ARG A 1 89 ? -1.625 -19.006 -11.972 1.00 96.50 89 ARG A N 1
ATOM 663 C CA . ARG A 1 89 ? -1.263 -19.982 -10.927 1.00 96.50 89 ARG A CA 1
ATOM 664 C C . ARG A 1 89 ? -1.069 -19.350 -9.544 1.00 96.50 89 ARG A C 1
ATOM 666 O O . ARG A 1 89 ? -0.504 -19.978 -8.648 1.00 96.50 89 ARG A O 1
ATOM 673 N N . ARG A 1 90 ? -1.524 -18.110 -9.340 1.00 96.25 90 ARG A N 1
ATOM 674 C CA . ARG A 1 90 ? -1.426 -17.425 -8.047 1.00 96.25 90 ARG A CA 1
ATOM 675 C C . ARG A 1 90 ? -2.264 -18.147 -6.987 1.00 96.25 90 ARG A C 1
ATOM 677 O O . ARG A 1 90 ? -3.480 -18.225 -7.102 1.00 96.25 90 ARG A O 1
ATOM 684 N N . VAL A 1 91 ? -1.618 -18.547 -5.892 1.00 96.19 91 VAL A N 1
ATOM 685 C CA . VAL A 1 91 ? -2.298 -19.113 -4.711 1.00 96.19 91 VAL A CA 1
ATOM 686 C C . VAL A 1 91 ? -2.848 -18.017 -3.790 1.00 96.19 91 VAL A C 1
ATOM 688 O O . VAL A 1 91 ? -3.959 -18.123 -3.286 1.00 96.19 91 VAL A O 1
ATOM 691 N N . GLY A 1 92 ? -2.090 -16.938 -3.569 1.00 93.62 92 GLY A N 1
ATOM 692 C CA . GLY A 1 92 ? -2.461 -15.898 -2.607 1.00 93.62 92 GLY A CA 1
ATOM 693 C C . GLY A 1 92 ? -1.442 -14.765 -2.510 1.00 93.62 92 GLY A C 1
ATOM 694 O O . GLY A 1 92 ? -0.754 -14.452 -3.484 1.00 93.62 92 GLY A O 1
ATOM 695 N N . THR A 1 93 ? -1.376 -14.120 -1.345 1.00 94.56 93 THR A N 1
ATOM 696 C CA . THR A 1 93 ? -0.385 -13.083 -1.025 1.00 94.56 93 THR A CA 1
ATOM 697 C C . THR A 1 93 ? 0.556 -13.614 0.047 1.00 94.56 93 THR A C 1
ATOM 699 O O . THR A 1 93 ? 0.098 -14.039 1.102 1.00 94.56 93 THR A O 1
ATOM 702 N N . LEU A 1 94 ? 1.860 -13.562 -0.215 1.00 94.69 94 LEU A N 1
ATOM 703 C CA . LEU A 1 94 ? 2.878 -13.731 0.815 1.00 94.69 94 LEU A CA 1
ATOM 704 C C . LEU A 1 94 ? 3.137 -12.366 1.454 1.00 94.69 94 LEU A C 1
ATOM 706 O O . LEU A 1 94 ? 3.500 -11.423 0.753 1.00 94.69 94 LEU A O 1
ATOM 710 N N . VAL A 1 95 ? 2.941 -12.267 2.765 1.00 94.19 95 VAL A N 1
ATOM 711 C CA . VAL A 1 95 ? 3.268 -11.067 3.542 1.00 94.19 95 VAL A CA 1
ATOM 712 C C . VAL A 1 95 ? 4.591 -11.315 4.248 1.00 94.19 95 VAL A C 1
ATOM 714 O O . VAL A 1 95 ? 4.756 -12.341 4.905 1.00 94.19 95 VAL A O 1
ATOM 717 N N . VAL A 1 96 ? 5.532 -10.388 4.090 1.00 91.38 96 VAL A N 1
ATOM 718 C CA . VAL A 1 96 ? 6.883 -10.501 4.644 1.00 91.38 96 VAL A CA 1
ATOM 719 C C . VAL A 1 96 ? 7.071 -9.432 5.713 1.00 91.38 96 VAL A C 1
ATOM 721 O O . VAL A 1 96 ? 6.799 -8.259 5.475 1.00 91.38 96 VAL A O 1
ATOM 724 N N . ASN A 1 97 ? 7.552 -9.848 6.882 1.00 87.38 97 ASN A N 1
ATOM 725 C CA . ASN A 1 97 ? 8.093 -8.968 7.910 1.00 87.38 97 ASN A CA 1
ATOM 726 C C . ASN A 1 97 ? 9.564 -9.352 8.106 1.00 87.38 97 ASN A C 1
ATOM 728 O O . ASN A 1 97 ? 9.859 -10.505 8.414 1.00 87.38 97 ASN A O 1
ATOM 732 N N . THR A 1 98 ? 10.476 -8.412 7.877 1.00 82.75 98 THR A N 1
ATOM 733 C CA . THR A 1 98 ? 11.928 -8.653 7.919 1.00 82.75 98 THR A CA 1
ATOM 734 C C . THR A 1 98 ? 12.543 -8.558 9.313 1.00 82.75 98 THR A C 1
ATOM 736 O O . THR A 1 98 ? 13.746 -8.755 9.449 1.00 82.75 98 THR A O 1
ATOM 739 N N . GLY A 1 99 ? 11.746 -8.319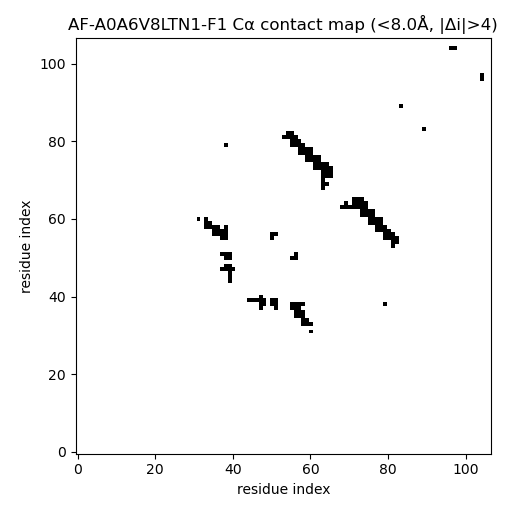 10.358 1.00 80.88 99 GLY A N 1
ATOM 740 C CA . GLY A 1 99 ? 12.234 -8.142 11.726 1.00 80.88 99 GLY A CA 1
ATOM 741 C C . GLY A 1 99 ? 12.619 -6.694 12.044 1.00 80.88 99 GLY A C 1
ATOM 742 O O . GLY A 1 99 ? 11.992 -5.761 11.549 1.00 80.88 99 GLY A O 1
ATOM 743 N N . GLY A 1 100 ? 13.607 -6.506 12.925 1.00 74.12 100 GLY A N 1
ATOM 744 C CA . GLY A 1 100 ? 13.893 -5.212 13.555 1.00 74.12 100 GLY A CA 1
ATOM 745 C C . GLY A 1 100 ? 13.102 -5.020 14.855 1.00 74.12 100 GLY A C 1
ATOM 746 O O . GLY A 1 100 ? 12.695 -5.992 15.494 1.00 74.12 100 GLY A O 1
ATOM 747 N N . PRO A 1 101 ? 12.955 -3.777 15.320 1.00 81.00 101 PRO A N 1
ATOM 748 C CA . PRO A 1 101 ? 11.869 -2.920 14.843 1.00 81.00 101 PRO A CA 1
ATOM 749 C C . PRO A 1 101 ? 12.357 -1.538 14.383 1.00 81.00 101 PRO A C 1
ATOM 751 O O . PRO A 1 101 ? 13.376 -1.044 14.851 1.00 81.00 101 PRO A O 1
ATOM 754 N N . GLY A 1 102 ? 11.596 -0.895 13.494 1.00 74.12 102 GLY A N 1
ATOM 755 C CA . GLY A 1 102 ? 11.876 0.460 12.995 1.00 74.12 102 GLY A CA 1
ATOM 756 C C . GLY A 1 102 ? 12.531 0.510 11.615 1.00 74.12 102 GLY A C 1
ATOM 757 O O . GLY A 1 102 ? 12.431 1.534 10.949 1.00 74.12 102 GLY A O 1
ATOM 758 N N . GLU A 1 103 ? 13.123 -0.590 11.154 1.00 67.94 103 GLU A N 1
ATOM 759 C CA . GLU A 1 103 ? 13.653 -0.676 9.794 1.00 67.94 103 GLU A CA 1
ATOM 760 C C . GLU A 1 103 ? 12.538 -1.000 8.797 1.00 67.94 103 GLU A C 1
ATOM 762 O O . GLU A 1 103 ? 11.701 -1.882 9.019 1.00 67.94 103 GLU A O 1
ATOM 767 N N . SER A 1 104 ? 12.539 -0.281 7.676 1.00 67.31 104 SER A N 1
ATOM 768 C CA . SER A 1 104 ? 11.839 -0.723 6.476 1.00 67.31 104 SER A CA 1
ATOM 769 C C . SER A 1 104 ? 12.678 -1.804 5.782 1.00 67.31 104 SER A C 1
ATOM 771 O O . SER A 1 104 ? 13.871 -1.927 6.041 1.00 67.31 104 SER A O 1
ATOM 773 N N . LEU A 1 105 ? 12.079 -2.597 4.888 1.00 62.28 105 LEU A N 1
ATOM 774 C CA . LEU A 1 105 ? 12.760 -3.696 4.178 1.00 62.28 105 LEU A CA 1
ATOM 775 C C . LEU A 1 105 ? 14.030 -3.258 3.408 1.00 62.28 105 LEU A C 1
ATOM 777 O O . LEU A 1 105 ? 14.795 -4.107 2.959 1.00 62.28 105 LEU A O 1
ATOM 781 N N . SER A 1 106 ? 14.229 -1.951 3.241 1.00 59.09 106 SER A N 1
ATOM 782 C CA . SER A 1 106 ? 15.310 -1.325 2.487 1.00 59.09 106 SER A CA 1
ATOM 783 C C . SER A 1 106 ? 16.230 -0.399 3.271 1.00 59.09 106 SER A C 1
ATOM 785 O O . SER A 1 106 ? 17.180 0.066 2.653 1.00 59.09 106 SER A O 1
ATOM 787 N N . GLY A 1 107 ? 15.994 -0.175 4.572 1.00 45.91 107 GLY A N 1
ATOM 788 C CA . GLY A 1 107 ? 16.799 0.756 5.375 1.00 45.91 107 GLY A CA 1
ATOM 789 C C . GLY A 1 107 ? 16.677 2.189 4.887 1.00 45.91 107 GLY A C 1
ATOM 790 O O . GLY A 1 107 ? 17.485 2.592 4.026 1.00 45.91 107 GLY A O 1
#

Solvent-accessible surface area (backbone atoms only — not comparable to full-atom values): 7154 Å² total; per-residue (Å²): 143,71,71,72,67,58,60,58,57,59,58,58,66,64,66,70,65,75,74,73,66,83,74,78,77,72,78,76,81,71,82,77,76,64,68,72,42,72,42,44,87,48,96,84,34,60,66,24,45,52,38,39,74,70,54,31,32,21,34,57,43,81,41,48,72,40,78,93,42,63,90,55,61,68,46,75,46,80,47,78,44,66,72,64,94,51,70,88,78,54,88,79,84,89,86,86,80,90,62,84,81,91,60,57,99,77,111

Organism: NCBI:txid1076125

Radius of gyration: 27.95 Å; Cα contacts (8 Å, |Δi|>4): 88; chains: 1; bounding box: 81×33×57 Å

Mean predicted aligned error: 12.92 Å

Sequence (107 aa):
MTESRYAVAAVVALATFVTAGVHIAHAEVRPERIAWHECRTGPEDEYGAQLDAAGVRCGEVTVPLDYTRPAGRTITVAVARRTATDPVRRVGTLVVNTGGPGESLSG

Foldseek 3Di:
DPVVVVVVVVVVVVVPPPPPPPPPPDPPPDPDDWPWAQQDPDPPPVVSVVCVVVQKTKTWDWACPDPVCRVDDIDIDIDIDHAPPDNVPDPDDDDDDPDDPPDDPVD

pLDDT: mean 80.53, std 19.05, range [44.97, 97.44]

Nearest PDB structures (foldseek):
  8r84-assembly1_J  TM=3.899E-01  e=6.129E+00  Homo sapiens
  7k0c-assembly1_D  TM=4.031E-01  e=7.885E+00  Homo sapiens

Secondary structure (DSSP, 8-state):
--THHHHHHHHHHHHTTTT------PPP---PPP--B-S--STT-HHHHHHHHTTEEEEEEEEESSTTSTTS-EEEEEEEEEPPS-STT----------SSS--TT-